Protein AF-A0A3A5APM3-F1 (afdb_monomer_lite)

Structure (mmCIF, N/CA/C/O backbone):
data_AF-A0A3A5APM3-F1
#
_entry.id   AF-A0A3A5APM3-F1
#
loop_
_atom_site.group_PDB
_atom_site.id
_atom_site.type_symbol
_atom_site.label_atom_id
_atom_site.label_alt_id
_atom_site.label_comp_id
_atom_site.label_asym_id
_atom_site.label_entity_id
_atom_site.label_seq_id
_atom_site.pdbx_PDB_ins_code
_atom_site.Cartn_x
_atom_site.Cartn_y
_atom_site.Cartn_z
_atom_site.occupancy
_atom_site.B_iso_or_equiv
_atom_site.auth_seq_id
_atom_site.auth_comp_id
_atom_site.auth_asym_id
_atom_site.auth_atom_id
_atom_site.pdbx_PDB_model_num
ATOM 1 N N . MET A 1 1 ? -8.168 0.503 11.429 1.00 74.94 1 MET A N 1
ATOM 2 C CA . MET A 1 1 ? -7.059 1.417 11.100 1.00 74.94 1 MET A CA 1
ATOM 3 C C . MET A 1 1 ? -6.993 1.466 9.582 1.00 74.94 1 MET A C 1
ATOM 5 O O . MET A 1 1 ? -7.326 0.442 8.990 1.00 74.94 1 MET A O 1
ATOM 9 N N . PRO A 1 2 ? -6.724 2.627 8.965 1.00 82.75 2 PRO A N 1
ATOM 10 C CA . PRO A 1 2 ? -6.762 2.748 7.513 1.00 82.75 2 PRO A CA 1
ATOM 11 C C . PRO A 1 2 ? -5.575 2.051 6.832 1.00 82.75 2 PRO A C 1
ATOM 13 O O . PRO A 1 2 ? -4.535 1.798 7.441 1.00 82.75 2 PRO A O 1
ATOM 16 N N . PHE A 1 3 ? -5.756 1.750 5.549 1.00 84.00 3 PHE A N 1
ATOM 17 C CA . PHE A 1 3 ? -4.750 1.165 4.669 1.00 84.00 3 PHE A CA 1
ATOM 18 C C . PHE A 1 3 ? -4.238 2.194 3.663 1.00 84.00 3 PHE A C 1
ATOM 20 O O . PHE A 1 3 ? -4.988 3.061 3.206 1.00 84.00 3 PHE A O 1
ATOM 27 N N . TYR A 1 4 ? -2.976 2.044 3.275 1.00 87.00 4 TYR A N 1
ATOM 28 C CA . TYR A 1 4 ? -2.304 2.853 2.268 1.00 87.00 4 TYR A CA 1
ATOM 29 C C . TYR A 1 4 ? -1.581 1.957 1.268 1.00 87.00 4 TYR A C 1
ATOM 31 O O . TYR A 1 4 ? -1.043 0.914 1.636 1.00 87.00 4 TYR A O 1
ATOM 39 N N . LEU A 1 5 ? -1.536 2.376 0.008 1.00 84.38 5 LEU A N 1
ATOM 40 C CA . LEU A 1 5 ? -0.690 1.755 -1.006 1.00 84.38 5 LEU A CA 1
ATOM 41 C C . LEU A 1 5 ? 0.552 2.617 -1.206 1.00 84.38 5 LEU A C 1
ATOM 43 O O . LEU A 1 5 ? 0.427 3.816 -1.446 1.00 84.38 5 LEU A O 1
ATOM 47 N N . ARG A 1 6 ? 1.735 2.012 -1.122 1.00 83.06 6 ARG A N 1
ATOM 48 C CA . ARG A 1 6 ? 3.026 2.648 -1.399 1.00 83.06 6 ARG A CA 1
ATOM 49 C C . ARG A 1 6 ? 3.587 2.121 -2.703 1.00 83.06 6 ARG A C 1
ATOM 51 O O . ARG A 1 6 ? 3.838 0.926 -2.826 1.00 83.06 6 ARG A O 1
ATOM 58 N N . HIS A 1 7 ? 3.867 3.018 -3.632 1.00 79.38 7 HIS A N 1
ATOM 59 C CA . HIS A 1 7 ? 4.544 2.736 -4.888 1.00 79.38 7 HIS A CA 1
ATOM 60 C C . HIS A 1 7 ? 5.998 3.196 -4.787 1.00 79.38 7 HIS A C 1
ATOM 62 O O . HIS A 1 7 ? 6.265 4.389 -4.855 1.00 79.38 7 HIS A O 1
ATOM 68 N N . ALA A 1 8 ? 6.945 2.271 -4.628 1.00 68.25 8 ALA A N 1
ATOM 69 C CA . ALA A 1 8 ? 8.378 2.581 -4.599 1.00 68.25 8 ALA A CA 1
ATOM 70 C C . ALA A 1 8 ? 9.015 2.251 -5.956 1.00 68.25 8 ALA A C 1
ATOM 72 O O . ALA A 1 8 ? 8.937 1.104 -6.390 1.00 68.25 8 ALA A O 1
ATOM 73 N N . ILE A 1 9 ? 9.640 3.219 -6.636 1.00 63.97 9 ILE A N 1
ATOM 74 C CA . ILE A 1 9 ? 10.143 3.016 -8.005 1.00 63.97 9 ILE A CA 1
ATOM 75 C C . ILE A 1 9 ? 11.658 2.791 -8.047 1.00 63.97 9 ILE A C 1
ATOM 77 O 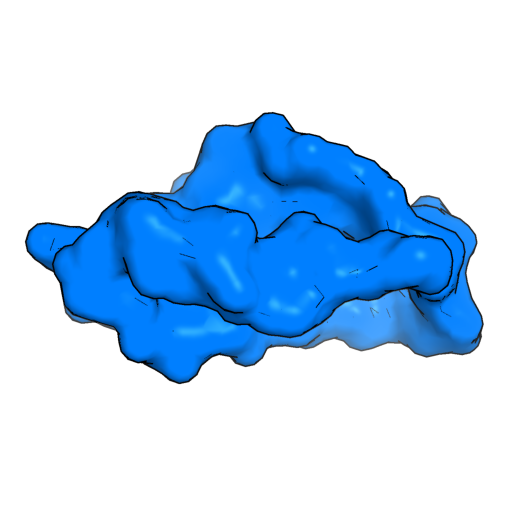O . ILE A 1 9 ? 12.435 3.566 -7.489 1.00 63.97 9 ILE A O 1
ATOM 81 N N . ARG A 1 10 ? 12.067 1.718 -8.735 1.00 52.53 10 ARG A N 1
ATOM 82 C CA . ARG A 1 10 ? 13.439 1.405 -9.164 1.00 52.53 10 ARG A CA 1
ATOM 83 C C . ARG A 1 10 ? 13.378 0.741 -10.542 1.00 52.53 10 ARG A C 1
ATOM 85 O O . ARG A 1 10 ? 13.341 -0.483 -10.596 1.00 52.53 10 ARG A O 1
ATOM 92 N N . GLU A 1 11 ? 13.261 1.518 -11.624 1.00 52.91 11 GLU A N 1
ATOM 93 C CA . GLU A 1 11 ? 13.002 1.054 -13.019 1.00 52.91 11 GLU A CA 1
ATOM 94 C C . GLU A 1 11 ? 11.681 0.269 -13.216 1.00 52.91 11 GLU A C 1
ATOM 96 O O . GLU A 1 11 ? 11.119 0.236 -14.299 1.00 52.91 11 GLU A O 1
ATOM 101 N N . THR A 1 12 ? 11.149 -0.289 -12.133 1.00 55.62 12 THR A N 1
ATOM 102 C CA . THR A 1 12 ? 9.866 -0.942 -11.933 1.00 55.62 12 THR A CA 1
ATOM 103 C C . THR A 1 12 ? 9.294 -0.378 -10.626 1.00 55.62 12 THR A C 1
ATOM 105 O O . THR A 1 12 ? 10.003 -0.159 -9.637 1.00 55.62 12 THR A O 1
ATOM 108 N N . ARG A 1 13 ? 8.011 -0.048 -10.625 1.00 63.91 13 ARG A N 1
ATOM 109 C CA . ARG A 1 13 ? 7.225 0.443 -9.496 1.00 63.91 13 ARG A CA 1
ATOM 110 C C . ARG A 1 13 ? 6.767 -0.737 -8.647 1.00 63.91 13 ARG A C 1
ATOM 112 O O . ARG A 1 13 ? 5.964 -1.536 -9.089 1.00 63.91 13 ARG A O 1
ATOM 119 N N . THR A 1 14 ? 7.239 -0.854 -7.414 1.00 72.25 14 THR A N 1
ATOM 120 C CA . THR A 1 14 ? 6.797 -1.891 -6.472 1.00 72.25 14 THR A CA 1
ATOM 121 C C . THR A 1 14 ? 5.651 -1.385 -5.606 1.00 72.25 14 THR A C 1
ATOM 123 O O . THR A 1 14 ? 5.785 -0.331 -4.985 1.00 72.25 14 THR A O 1
ATOM 126 N N . VAL A 1 15 ? 4.560 -2.145 -5.530 1.00 75.50 15 VAL A N 1
ATOM 127 C CA . VAL A 1 15 ? 3.371 -1.825 -4.734 1.00 75.50 15 VAL A CA 1
ATOM 128 C C . VAL A 1 15 ? 3.437 -2.544 -3.391 1.00 75.50 15 VAL A C 1
ATOM 130 O O . VAL A 1 15 ? 3.584 -3.767 -3.334 1.00 75.50 15 VAL A O 1
ATOM 133 N N . PHE A 1 16 ? 3.291 -1.788 -2.307 1.00 82.94 16 PHE A N 1
ATOM 134 C CA . PHE A 1 16 ? 3.153 -2.307 -0.951 1.00 82.94 16 PHE A CA 1
ATOM 135 C C . PHE A 1 16 ? 1.833 -1.851 -0.343 1.00 82.94 16 PHE A C 1
ATOM 137 O O . PHE A 1 16 ? 1.458 -0.693 -0.490 1.00 82.94 16 PHE A O 1
ATOM 144 N N . LEU A 1 17 ? 1.168 -2.730 0.396 1.00 83.81 17 LEU A N 1
ATOM 145 C CA . LEU A 1 17 ? 0.043 -2.390 1.253 1.00 83.81 17 LEU A CA 1
ATOM 146 C C . LEU A 1 17 ? 0.541 -2.154 2.676 1.00 83.81 17 LEU A C 1
ATOM 148 O O . LEU A 1 17 ? 1.152 -3.033 3.278 1.00 83.81 17 LEU A O 1
ATOM 152 N N . VAL A 1 18 ? 0.254 -0.990 3.2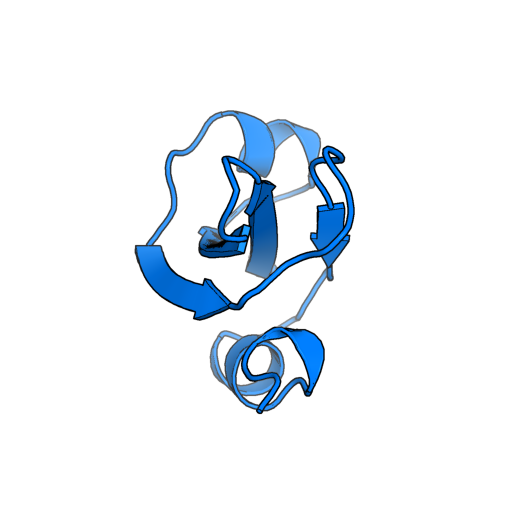36 1.00 85.38 18 VAL A N 1
ATOM 153 C CA . VAL A 1 18 ? 0.708 -0.605 4.570 1.00 85.38 18 VAL A CA 1
ATOM 154 C C . VAL A 1 18 ? -0.493 -0.249 5.436 1.00 85.38 18 VAL A C 1
ATOM 156 O O . VAL A 1 18 ? -1.348 0.533 5.027 1.00 85.38 18 VAL A O 1
ATOM 159 N N . GLU A 1 19 ? -0.569 -0.824 6.633 1.00 85.50 19 GLU A N 1
ATOM 160 C CA . GLU A 1 19 ? -1.550 -0.439 7.650 1.00 85.50 19 GLU A CA 1
ATOM 161 C C . GLU A 1 19 ? -0.896 0.565 8.604 1.00 85.50 19 GLU A C 1
ATOM 163 O O . GLU A 1 19 ? 0.192 0.316 9.120 1.00 85.50 19 GLU A O 1
ATOM 168 N N . GLY A 1 20 ? -1.552 1.700 8.832 1.00 85.25 20 GLY A N 1
ATOM 169 C CA . GLY A 1 20 ? -1.056 2.756 9.710 1.00 85.25 20 GLY A CA 1
ATOM 170 C C . GLY A 1 20 ? -2.203 3.646 10.159 1.00 85.25 20 GLY A C 1
ATOM 171 O O . GLY A 1 20 ? -3.242 3.714 9.506 1.00 85.25 20 GLY A O 1
ATOM 172 N N . LYS A 1 21 ? -2.064 4.317 11.302 1.00 82.44 21 LYS A N 1
ATOM 173 C CA . LYS A 1 21 ? -3.113 5.243 11.786 1.00 82.44 21 LYS A CA 1
ATOM 174 C C . LYS A 1 21 ? -3.210 6.527 10.939 1.00 82.44 21 LYS A C 1
ATOM 176 O O . LYS A 1 21 ? -4.271 7.147 10.906 1.00 82.44 21 LYS A O 1
ATOM 181 N N . ASP A 1 22 ? -2.109 6.900 10.292 1.00 81.44 22 ASP A N 1
ATOM 182 C CA . ASP A 1 22 ? -1.921 8.022 9.372 1.00 81.44 22 ASP A CA 1
ATOM 183 C C . ASP A 1 22 ? -0.741 7.705 8.420 1.00 81.44 22 ASP A C 1
ATOM 185 O O . ASP A 1 22 ? -0.118 6.645 8.530 1.00 81.44 22 ASP A O 1
ATOM 189 N N . GLN A 1 23 ? -0.444 8.595 7.466 1.00 79.19 23 GLN A N 1
ATOM 190 C CA . GLN A 1 23 ? 0.636 8.374 6.495 1.00 79.19 23 GLN A CA 1
ATOM 191 C C . GLN A 1 23 ? 2.035 8.387 7.144 1.00 79.19 23 GLN A C 1
ATOM 193 O O . GLN A 1 23 ? 2.868 7.568 6.770 1.00 79.19 23 GLN A O 1
ATOM 198 N N . GLU A 1 24 ? 2.300 9.260 8.124 1.00 86.00 24 GLU A N 1
ATOM 199 C CA . GLU A 1 24 ? 3.606 9.325 8.815 1.00 86.00 24 GLU A CA 1
ATOM 200 C C . GLU A 1 24 ? 3.901 8.045 9.613 1.00 86.00 24 GLU A C 1
ATOM 202 O O . GLU A 1 24 ? 5.050 7.621 9.748 1.00 86.00 24 GLU A O 1
ATOM 207 N N . ASP A 1 25 ? 2.860 7.415 10.154 1.00 81.44 25 ASP A N 1
ATOM 208 C CA . ASP A 1 25 ? 2.929 6.107 10.796 1.00 81.44 25 ASP A CA 1
ATOM 209 C C . ASP A 1 25 ? 3.160 5.001 9.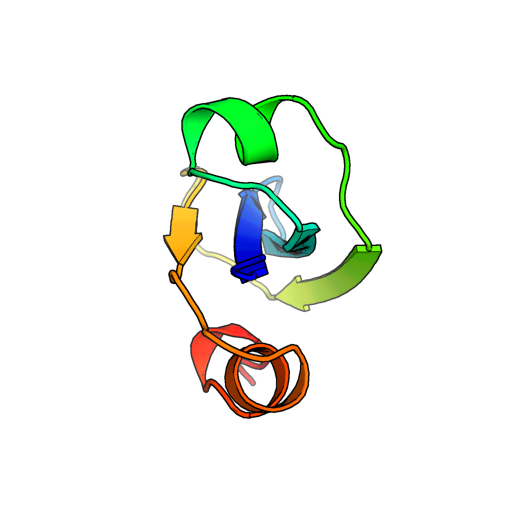759 1.00 81.44 25 ASP A C 1
ATOM 211 O O . ASP A 1 25 ? 4.050 4.174 9.940 1.00 81.44 25 ASP A O 1
ATOM 215 N N . ALA A 1 26 ? 2.431 5.025 8.637 1.00 80.06 26 ALA A N 1
ATOM 216 C CA . ALA A 1 26 ? 2.592 4.060 7.549 1.00 80.06 26 ALA A C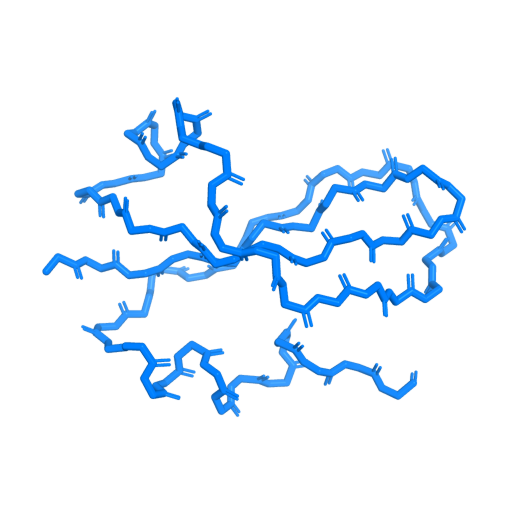A 1
ATOM 217 C C . ALA A 1 26 ? 4.005 4.099 6.929 1.00 80.06 26 ALA A C 1
ATOM 219 O O . ALA A 1 26 ? 4.587 3.057 6.634 1.00 80.06 26 ALA A O 1
ATOM 220 N N . GLU A 1 27 ? 4.611 5.278 6.788 1.00 80.25 27 GLU A N 1
ATOM 221 C CA . GLU A 1 27 ? 5.971 5.442 6.256 1.00 80.25 27 GLU A CA 1
ATOM 222 C C . GLU A 1 27 ? 7.055 4.710 7.073 1.00 80.25 27 GLU A C 1
ATOM 224 O O . GLU A 1 27 ? 8.129 4.423 6.542 1.00 80.25 27 GLU A O 1
ATOM 229 N N . GLN A 1 28 ? 6.780 4.355 8.334 1.00 81.56 28 GLN A N 1
ATOM 230 C CA . GLN A 1 28 ? 7.713 3.629 9.204 1.00 81.56 28 GLN A CA 1
ATOM 231 C C . GLN A 1 28 ? 7.691 2.106 9.010 1.00 81.56 28 GLN A C 1
ATOM 233 O O . GLN A 1 28 ? 8.539 1.412 9.576 1.00 81.56 28 GLN A O 1
ATOM 238 N N . TYR A 1 29 ? 6.750 1.575 8.225 1.00 78.88 29 TYR A N 1
ATOM 239 C CA . TYR A 1 29 ? 6.595 0.141 7.994 1.00 78.88 29 TYR A CA 1
ATOM 240 C C . TYR A 1 29 ? 6.939 -0.249 6.552 1.00 78.88 29 TYR A C 1
ATOM 242 O O . TYR A 1 29 ? 6.727 0.497 5.594 1.00 78.88 29 TYR A O 1
ATOM 250 N N . ASP A 1 30 ? 7.443 -1.472 6.381 1.00 72.62 30 ASP A N 1
ATOM 251 C CA . ASP A 1 30 ? 7.811 -1.989 5.059 1.00 72.62 30 ASP A CA 1
ATOM 252 C C . ASP A 1 30 ? 6.598 -2.402 4.205 1.00 72.62 30 ASP A C 1
ATOM 254 O O . ASP A 1 30 ? 6.688 -2.352 2.977 1.00 72.62 30 ASP A O 1
ATOM 258 N N . GLY A 1 31 ? 5.463 -2.739 4.832 1.00 80.50 31 GLY A N 1
ATOM 259 C CA . GLY A 1 31 ? 4.223 -3.149 4.159 1.00 80.50 31 GLY A CA 1
ATOM 260 C C . GLY A 1 31 ? 4.212 -4.584 3.615 1.00 80.50 31 GLY A C 1
ATOM 261 O O . GLY A 1 31 ? 5.231 -5.268 3.551 1.00 80.50 31 GLY A O 1
ATOM 262 N N . GLU A 1 32 ? 3.031 -5.054 3.212 1.00 82.94 32 GLU A N 1
ATOM 263 C CA . GLU A 1 32 ? 2.827 -6.296 2.461 1.00 82.94 32 GLU A CA 1
ATOM 264 C C . GLU A 1 32 ? 3.113 -6.039 0.975 1.00 82.94 32 GLU A C 1
ATOM 266 O O . GLU A 1 32 ? 2.472 -5.196 0.356 1.00 82.94 32 GLU A O 1
ATOM 271 N N . TYR A 1 33 ? 4.070 -6.761 0.389 1.00 78.44 33 TYR A N 1
ATOM 272 C CA . TYR A 1 33 ? 4.355 -6.682 -1.046 1.00 78.44 33 TYR A CA 1
ATOM 273 C C . TYR A 1 33 ? 3.170 -7.221 -1.858 1.00 78.44 33 TYR A C 1
ATOM 275 O O . TYR A 1 33 ? 2.795 -8.384 -1.699 1.00 78.44 33 TYR A O 1
ATOM 283 N N . LEU A 1 34 ? 2.617 -6.396 -2.746 1.00 78.56 34 LEU A N 1
ATOM 284 C CA . LEU A 1 34 ? 1.505 -6.773 -3.620 1.00 78.56 34 LEU A CA 1
ATOM 285 C C . LEU A 1 34 ? 1.958 -7.110 -5.045 1.00 78.56 34 LEU A C 1
ATOM 287 O O . LEU A 1 34 ? 1.357 -7.969 -5.687 1.00 78.56 34 LEU A O 1
ATOM 291 N N . GLY A 1 35 ? 3.027 -6.481 -5.535 1.00 73.88 35 GLY A N 1
ATOM 292 C CA . GLY A 1 35 ? 3.501 -6.700 -6.899 1.00 73.88 35 GLY A CA 1
ATOM 293 C C . GLY A 1 35 ? 4.449 -5.620 -7.399 1.00 73.88 35 GLY A C 1
ATOM 294 O O . GLY A 1 35 ? 4.862 -4.737 -6.648 1.00 73.88 35 GLY A O 1
ATOM 295 N N . TYR A 1 36 ? 4.777 -5.698 -8.686 1.00 69.06 36 TYR A N 1
ATOM 296 C CA . TYR A 1 36 ? 5.488 -4.654 -9.416 1.00 69.06 36 TYR A CA 1
ATOM 297 C C . TYR A 1 36 ? 4.671 -4.227 -10.642 1.00 69.06 36 TYR A C 1
ATOM 299 O O . TYR A 1 36 ? 3.867 -5.001 -11.153 1.00 69.06 36 TYR A O 1
ATOM 307 N N . VAL A 1 37 ? 4.895 -2.999 -11.086 1.00 66.31 37 VAL A N 1
ATOM 308 C CA . VAL A 1 37 ? 4.278 -2.319 -12.226 1.00 66.31 37 VAL A CA 1
ATOM 309 C C . VAL A 1 37 ? 5.415 -1.655 -13.002 1.00 66.31 37 VAL A C 1
ATOM 311 O O . VAL A 1 37 ? 6.349 -1.152 -12.384 1.00 66.31 37 VAL A O 1
ATOM 314 N N . ASP A 1 38 ? 5.388 -1.628 -14.329 1.00 62.88 38 ASP A N 1
ATOM 315 C CA . ASP A 1 38 ? 6.377 -0.851 -15.086 1.00 62.88 38 ASP A CA 1
ATOM 316 C C . ASP A 1 38 ? 6.053 0.645 -14.955 1.00 62.88 38 ASP A C 1
ATOM 318 O O . ASP A 1 38 ? 4.935 1.085 -15.214 1.00 62.88 38 ASP A O 1
ATOM 322 N N . GLY A 1 39 ? 7.015 1.434 -14.474 1.00 58.44 39 GLY A N 1
ATOM 323 C CA . GLY A 1 39 ? 6.838 2.865 -14.227 1.00 58.44 39 GLY A CA 1
ATOM 324 C C . GLY A 1 39 ? 7.873 3.680 -14.988 1.00 58.44 39 GLY A C 1
ATOM 325 O O . GLY A 1 39 ? 9.062 3.406 -14.878 1.00 58.44 39 GLY A O 1
ATOM 326 N N . ASP A 1 40 ? 7.421 4.700 -15.718 1.00 56.94 40 ASP A N 1
ATOM 327 C CA . ASP A 1 40 ? 8.280 5.609 -16.501 1.00 56.94 40 ASP A CA 1
ATOM 328 C C . ASP A 1 40 ? 8.944 6.712 -15.638 1.00 56.94 40 ASP A C 1
ATOM 330 O O . ASP A 1 40 ? 9.824 7.437 -16.096 1.00 56.94 40 ASP A O 1
ATOM 334 N N . ASP A 1 41 ? 8.545 6.842 -14.366 1.00 55.59 41 ASP A N 1
ATOM 335 C CA . ASP A 1 41 ? 8.963 7.918 -13.456 1.00 55.59 41 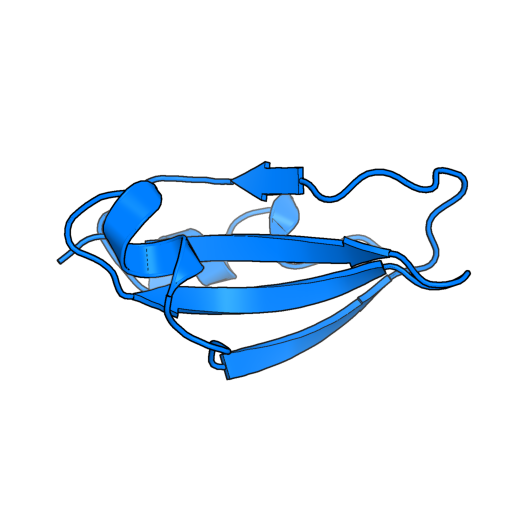ASP A CA 1
ATOM 336 C C . ASP A 1 41 ? 9.714 7.401 -12.221 1.00 55.59 41 ASP A C 1
ATOM 338 O O . ASP A 1 41 ? 9.538 6.266 -11.814 1.00 55.59 41 ASP A O 1
ATOM 342 N N . ASN A 1 42 ? 10.530 8.237 -11.565 1.00 56.81 42 ASN A N 1
ATOM 343 C CA . ASN A 1 42 ? 11.354 7.856 -10.397 1.00 56.81 42 ASN A CA 1
ATOM 344 C C . ASN A 1 42 ? 10.796 8.342 -9.035 1.00 56.81 42 ASN A C 1
ATOM 346 O O . ASN A 1 42 ? 11.556 8.528 -8.082 1.00 56.81 42 ASN A O 1
ATOM 350 N N . ALA A 1 43 ? 9.488 8.589 -8.919 1.00 61.53 43 ALA A N 1
ATOM 351 C CA . ALA A 1 43 ? 8.868 9.133 -7.704 1.00 61.53 43 ALA A CA 1
ATOM 352 C C . ALA A 1 43 ? 8.174 8.063 -6.837 1.00 61.53 43 ALA A C 1
ATOM 354 O O . ALA A 1 43 ? 7.478 7.191 -7.349 1.00 61.53 43 ALA A O 1
ATOM 355 N N . CYS A 1 44 ? 8.333 8.148 -5.510 1.00 70.56 44 CYS A N 1
ATOM 356 C CA . CYS A 1 44 ? 7.559 7.340 -4.561 1.00 70.56 44 CYS A CA 1
ATOM 357 C C . CYS A 1 44 ? 6.161 7.953 -4.390 1.00 70.56 44 CYS A C 1
ATOM 359 O O . CYS A 1 44 ? 6.064 9.124 -4.022 1.00 70.56 44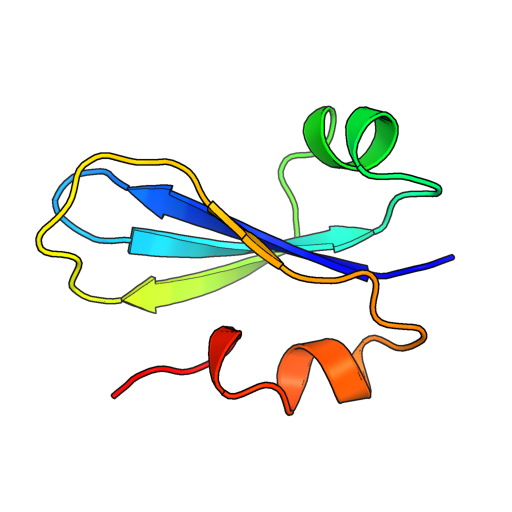 CYS A O 1
ATOM 361 N N . GLU A 1 45 ? 5.099 7.189 -4.649 1.00 80.31 45 GLU A N 1
ATOM 362 C CA . GLU A 1 45 ? 3.710 7.657 -4.531 1.00 80.31 45 GLU A CA 1
ATOM 363 C C . GLU A 1 45 ? 2.951 6.889 -3.446 1.00 80.31 45 GLU A C 1
ATOM 365 O O . GLU A 1 45 ? 3.181 5.696 -3.240 1.00 80.31 45 GLU A O 1
ATOM 370 N N . TRP A 1 46 ? 2.029 7.573 -2.769 1.00 82.25 46 TRP A N 1
ATOM 371 C CA . TRP A 1 46 ? 1.174 6.999 -1.732 1.00 82.25 46 TRP A CA 1
ATOM 372 C C . TRP A 1 46 ? -0.299 7.226 -2.070 1.00 82.25 46 TRP A C 1
ATOM 374 O O . TRP A 1 46 ? -0.687 8.337 -2.431 1.00 82.25 46 TRP A O 1
ATOM 384 N N . PHE A 1 47 ? -1.125 6.191 -1.915 1.00 84.50 47 PHE A N 1
ATOM 385 C CA . PHE A 1 47 ? -2.562 6.235 -2.200 1.00 84.50 47 PHE A CA 1
ATOM 386 C C . PHE A 1 47 ? -3.376 5.789 -0.987 1.00 84.50 47 PHE A C 1
ATOM 388 O O . PHE A 1 47 ? -2.984 4.863 -0.276 1.00 84.50 47 PHE A O 1
ATOM 395 N N . GLY A 1 48 ? -4.524 6.432 -0.773 1.00 88.19 48 GLY A N 1
ATOM 396 C CA . GLY A 1 48 ? -5.405 6.214 0.375 1.00 88.19 48 GLY A CA 1
ATOM 397 C C . GLY A 1 48 ? -5.797 7.536 1.052 1.00 88.19 48 GLY A C 1
ATOM 398 O O . GLY A 1 48 ? -5.632 8.599 0.445 1.00 88.19 48 GLY A O 1
ATOM 399 N N . PRO A 1 49 ? -6.294 7.502 2.304 1.00 85.19 49 PRO A N 1
ATOM 400 C CA . PRO A 1 49 ? -6.544 6.310 3.121 1.00 85.19 49 PRO A CA 1
ATOM 401 C C . PRO A 1 49 ? -7.722 5.470 2.608 1.00 85.19 49 PRO A C 1
ATOM 403 O O . PRO A 1 49 ? -8.717 6.014 2.136 1.00 85.19 49 PRO A O 1
ATOM 406 N N . PHE A 1 50 ? -7.622 4.150 2.754 1.00 89.88 50 PHE A N 1
ATOM 407 C CA . PHE A 1 50 ? -8.724 3.209 2.539 1.00 89.88 50 PHE A CA 1
ATOM 408 C C . PHE A 1 50 ? -9.222 2.672 3.882 1.00 89.88 50 PHE A C 1
ATOM 410 O O . PHE A 1 50 ? -8.412 2.309 4.738 1.00 89.88 50 PHE A O 1
ATOM 417 N N . ASP A 1 51 ? -10.539 2.584 4.076 1.00 87.75 51 ASP A N 1
ATOM 418 C CA . ASP A 1 51 ? -11.116 2.127 5.347 1.00 87.75 51 ASP A CA 1
ATOM 419 C C . ASP A 1 51 ? -10.915 0.619 5.558 1.00 87.75 51 ASP A C 1
ATOM 421 O O . ASP A 1 51 ? -10.811 0.144 6.694 1.00 87.75 51 ASP A O 1
ATOM 425 N N . THR A 1 52 ? -10.821 -0.147 4.466 1.00 88.19 52 THR A N 1
ATOM 426 C CA . THR A 1 52 ? -10.629 -1.599 4.502 1.00 88.19 52 THR A CA 1
ATOM 427 C C . THR A 1 52 ? -9.572 -2.096 3.516 1.00 88.19 52 THR A C 1
ATOM 429 O O . THR A 1 52 ? -9.359 -1.532 2.443 1.00 88.19 52 THR A O 1
ATOM 432 N N . ARG A 1 53 ? -8.961 -3.249 3.833 1.00 86.75 53 ARG A N 1
ATOM 433 C CA . ARG A 1 53 ? -8.052 -3.964 2.917 1.00 86.75 53 ARG A CA 1
ATOM 434 C C . ARG A 1 53 ? -8.712 -4.264 1.574 1.00 86.75 53 ARG A C 1
ATOM 436 O O . ARG A 1 53 ? -8.056 -4.208 0.545 1.00 86.75 53 ARG A O 1
ATOM 443 N N . LYS A 1 54 ? -10.002 -4.612 1.592 1.00 88.69 54 LYS A N 1
ATOM 444 C CA . LYS A 1 54 ? -10.747 -4.937 0.377 1.00 88.69 54 LYS A CA 1
ATOM 445 C C . LYS A 1 54 ? -10.810 -3.730 -0.560 1.00 88.69 54 LYS A C 1
ATOM 447 O O . LYS A 1 54 ? -10.492 -3.887 -1.726 1.00 88.69 54 LYS A O 1
ATOM 452 N N . GLU A 1 55 ? -11.134 -2.548 -0.044 1.00 86.19 55 GLU A N 1
ATOM 453 C CA . GLU A 1 55 ? -11.171 -1.315 -0.843 1.00 86.19 55 GLU A CA 1
ATOM 454 C C . GLU A 1 55 ? -9.796 -0.939 -1.394 1.00 86.19 55 GLU A C 1
ATOM 456 O O . GLU A 1 55 ? -9.692 -0.573 -2.560 1.00 86.19 55 GLU A O 1
ATOM 461 N N . ALA A 1 56 ? -8.734 -1.088 -0.594 1.00 86.62 56 ALA A N 1
ATOM 462 C CA . ALA A 1 56 ? -7.372 -0.867 -1.075 1.00 86.62 56 ALA A CA 1
ATOM 463 C C . ALA A 1 56 ? -7.028 -1.813 -2.237 1.00 86.62 56 ALA A C 1
ATOM 465 O O . ALA A 1 56 ? -6.477 -1.376 -3.238 1.00 86.62 56 ALA A O 1
ATOM 466 N N . MET A 1 57 ? -7.402 -3.092 -2.130 1.00 83.69 57 MET A N 1
ATOM 467 C CA . MET A 1 57 ? -7.149 -4.118 -3.147 1.00 83.69 57 MET A CA 1
ATOM 468 C C . MET A 1 57 ? -8.116 -4.067 -4.337 1.00 83.69 57 MET A C 1
ATOM 470 O O . MET A 1 57 ? -7.837 -4.688 -5.348 1.00 83.69 57 MET A O 1
ATOM 474 N N . GLU A 1 58 ? -9.264 -3.401 -4.249 1.00 87.25 58 GLU A N 1
ATOM 475 C CA . GLU A 1 58 ? -10.173 -3.187 -5.389 1.00 87.25 58 GLU A CA 1
ATOM 476 C C . GLU A 1 58 ? -9.874 -1.869 -6.123 1.00 87.25 58 GLU A C 1
ATOM 478 O O . GLU A 1 58 ? -10.465 -1.602 -7.165 1.00 87.25 58 GLU A O 1
ATOM 483 N N . SER A 1 59 ? -8.958 -1.050 -5.597 1.00 83.50 59 SER A N 1
ATOM 484 C CA . SER A 1 59 ? -8.502 0.181 -6.235 1.00 83.50 59 SER A CA 1
ATOM 485 C C . SER A 1 59 ? -7.731 -0.116 -7.519 1.00 83.50 59 SER A C 1
ATOM 487 O O . SER A 1 59 ? -6.827 -0.951 -7.523 1.00 83.50 59 SER A O 1
ATOM 489 N N . ASP A 1 60 ? -7.985 0.665 -8.570 1.00 80.31 60 ASP A N 1
ATOM 490 C CA . ASP A 1 60 ? -7.173 0.658 -9.797 1.00 80.31 60 ASP A CA 1
ATOM 491 C C . ASP A 1 60 ? -5.695 0.981 -9.507 1.00 80.31 60 ASP A C 1
ATOM 493 O O . ASP A 1 60 ? -4.807 0.658 -10.282 1.00 80.31 60 ASP A O 1
ATOM 497 N N . GLN A 1 61 ? -5.399 1.612 -8.367 1.00 78.69 61 GLN A N 1
ATOM 498 C CA . GLN A 1 61 ? -4.021 1.883 -7.956 1.00 78.69 61 GLN A CA 1
ATOM 499 C C . GLN A 1 61 ? -3.314 0.644 -7.396 1.00 78.69 61 GLN A C 1
ATOM 501 O O . GLN A 1 61 ? -2.090 0.622 -7.367 1.00 78.69 61 GLN A O 1
ATOM 506 N N . ALA A 1 62 ? -4.047 -0.386 -6.958 1.00 73.94 62 ALA A N 1
ATOM 507 C CA . ALA A 1 62 ? -3.443 -1.650 -6.535 1.00 73.94 62 ALA A CA 1
ATOM 508 C C . ALA A 1 62 ? -3.008 -2.514 -7.726 1.00 73.94 62 ALA A C 1
ATOM 510 O O . ALA A 1 62 ? -2.102 -3.334 -7.575 1.00 73.94 62 ALA A O 1
ATOM 511 N N . TRP A 1 63 ? -3.637 -2.321 -8.891 1.00 66.38 63 TRP A N 1
ATOM 512 C CA . TRP A 1 63 ? -3.416 -3.120 -10.094 1.00 66.38 63 TRP A CA 1
ATOM 513 C C . TRP A 1 63 ? -3.479 -2.227 -11.327 1.00 66.38 63 TRP A C 1
ATOM 515 O O . TRP A 1 63 ? -4.555 -1.806 -11.738 1.00 66.38 63 TRP A O 1
ATOM 525 N N . VAL A 1 64 ? -2.336 -1.974 -11.948 1.00 58.06 64 VAL A N 1
ATOM 526 C CA . VAL A 1 64 ? -2.294 -1.366 -13.279 1.00 58.06 64 VAL A CA 1
ATOM 527 C C . VAL A 1 64 ? -1.716 -2.412 -14.224 1.00 58.06 64 VAL A C 1
ATOM 529 O O . VAL A 1 64 ? -0.732 -3.062 -13.867 1.00 58.06 64 VAL A O 1
ATOM 532 N N . GLU A 1 65 ? -2.395 -2.622 -15.356 1.00 45.97 65 GLU A N 1
ATOM 533 C CA . GLU A 1 65 ? -1.966 -3.517 -16.445 1.00 45.97 65 GLU A CA 1
ATOM 534 C C . GLU A 1 65 ? -0.575 -3.171 -16.991 1.00 45.97 65 GLU A C 1
ATOM 536 O O . GLU A 1 65 ? -0.251 -1.963 -17.077 1.00 45.97 65 GLU A O 1
#

Foldseek 3Di:
DWWKWKFADDQKTWIFIFDAPDVVRRVVDPHHTLGIHRDPDRDIDMDDRHPDPVVVCVDCVSDDD

Secondary structure (DSSP, 8-state):
--EEEEEEEESEEEEEEEE-SSHHHHTTS--EEEEEEE-SS---EEEEEESSHHHHHHSTTT---

pLDDT: mean 76.18, std 11.03, range [45.97, 89.88]

Sequence (65 aa):
MPFYLRHAIRETRTVFLVEGKDQEDAEQYDGEYLGYVDGDDNACEWFGPFDTRKEAMESDQAWVE

Radius of gyration: 11.0 Å; chains: 1; bounding box: 25×16×28 Å